Protein AF-A0A2V7D8N9-F1 (afdb_monomer)

Nearest PDB structures (foldseek):
  6en0-assembly1_B  TM=2.384E-01  e=9.352E+00  Enterococcus faecalis

Foldseek 3Di:
DVCVVVVVHDPDDPDDDDLVVLAVCQQVVNADFDVVVCVVPVVVDDPVQQLSQWYAHNVVRDIGGRDHDDDDDDDDDDDDQVLCVVLVHHPVPQDPADVSNLVSLVSSQVSVVVVVNPPDHSDDADCDPDDDRNVNVVVVVCVSVPVPVVDDSVD

Radius of gyration: 21.5 Å; Cα contacts (8 Å, |Δi|>4): 127; chains: 1; bounding box: 48×41×53 Å

Structure (mmCIF, N/CA/C/O backbone):
data_AF-A0A2V7D8N9-F1
#
_entry.id   AF-A0A2V7D8N9-F1
#
loop_
_atom_site.group_PDB
_atom_site.id
_atom_site.type_symbol
_atom_site.label_atom_id
_atom_site.label_alt_id
_atom_site.label_comp_id
_atom_site.label_asym_id
_atom_site.label_entity_id
_atom_site.label_seq_id
_atom_site.pdbx_PDB_ins_code
_atom_site.Cartn_x
_atom_site.Cartn_y
_atom_site.Cartn_z
_atom_site.occupancy
_atom_site.B_iso_or_equiv
_atom_site.auth_seq_id
_atom_site.auth_comp_id
_atom_site.auth_asym_id
_atom_site.auth_atom_id
_atom_site.pdbx_PDB_model_num
ATOM 1 N N . MET A 1 1 ? 6.244 -19.197 -12.715 1.00 57.81 1 MET A N 1
ATOM 2 C CA . MET A 1 1 ? 7.324 -20.197 -12.855 1.00 57.81 1 MET A CA 1
ATOM 3 C C . MET A 1 1 ? 6.980 -21.322 -13.828 1.00 57.81 1 MET A C 1
ATOM 5 O O . MET A 1 1 ? 7.759 -21.511 -14.745 1.00 57.81 1 MET A O 1
ATOM 9 N N . ALA A 1 2 ? 5.828 -22.002 -13.728 1.00 73.75 2 ALA A N 1
ATOM 10 C CA . ALA A 1 2 ? 5.482 -23.106 -14.644 1.00 73.75 2 ALA A CA 1
ATOM 11 C C . ALA A 1 2 ? 5.500 -22.736 -16.148 1.00 73.75 2 ALA A C 1
ATOM 13 O O . ALA A 1 2 ? 5.996 -23.509 -16.962 1.00 73.75 2 ALA A O 1
ATOM 14 N N . ALA A 1 3 ? 5.032 -21.537 -16.515 1.00 77.50 3 ALA A N 1
ATOM 15 C CA . ALA A 1 3 ? 5.076 -21.035 -17.895 1.00 77.50 3 ALA A CA 1
ATOM 16 C C . ALA A 1 3 ? 6.516 -20.898 -18.436 1.00 77.50 3 ALA A C 1
ATOM 18 O O . ALA A 1 3 ? 6.818 -21.371 -19.525 1.00 77.50 3 ALA A O 1
ATOM 19 N N . LEU A 1 4 ? 7.432 -20.335 -17.636 1.00 77.81 4 LEU A N 1
ATOM 20 C CA . LEU A 1 4 ? 8.846 -20.196 -18.012 1.00 77.81 4 LEU A CA 1
ATOM 21 C C . LEU A 1 4 ? 9.534 -21.557 -18.156 1.00 77.81 4 LEU A C 1
ATOM 23 O O . LEU A 1 4 ? 10.291 -21.764 -19.096 1.00 77.81 4 LEU A O 1
ATOM 27 N N . THR A 1 5 ? 9.258 -22.493 -17.247 1.00 81.31 5 THR A N 1
ATOM 28 C CA . THR A 1 5 ? 9.857 -23.835 -17.283 1.00 81.31 5 THR A CA 1
ATOM 29 C C . THR A 1 5 ? 9.327 -24.686 -18.440 1.00 81.31 5 THR A C 1
ATOM 31 O O . THR A 1 5 ? 10.070 -25.488 -18.990 1.00 81.31 5 THR A O 1
ATOM 34 N N . SER A 1 6 ? 8.057 -24.518 -18.817 1.00 84.31 6 SER A N 1
ATOM 35 C CA . SER A 1 6 ? 7.431 -25.267 -19.920 1.00 84.31 6 SER A CA 1
ATOM 36 C C . SER A 1 6 ? 7.679 -24.664 -21.305 1.00 84.31 6 SER A C 1
ATOM 38 O O . SER A 1 6 ? 7.344 -25.297 -22.302 1.00 84.31 6 SER A O 1
ATOM 40 N N . GLY A 1 7 ? 8.234 -23.450 -21.386 1.00 82.56 7 GLY A N 1
ATOM 41 C CA . GLY A 1 7 ? 8.412 -22.721 -22.645 1.00 82.56 7 GLY A CA 1
ATOM 42 C C . GLY A 1 7 ? 7.117 -22.140 -23.226 1.00 82.56 7 GLY A C 1
ATOM 43 O O . GLY A 1 7 ? 7.166 -21.458 -24.244 1.00 82.56 7 GLY A O 1
ATOM 44 N N . VAL A 1 8 ? 5.969 -22.356 -22.575 1.00 86.81 8 VAL A N 1
ATOM 45 C CA . VAL A 1 8 ? 4.680 -21.764 -22.955 1.00 86.81 8 VAL A CA 1
ATOM 46 C C . VAL A 1 8 ? 4.506 -20.468 -22.167 1.00 86.81 8 VAL A C 1
ATOM 48 O O . VAL A 1 8 ? 3.833 -20.421 -21.135 1.00 86.81 8 VAL A O 1
ATOM 51 N N . VAL A 1 9 ? 5.203 -19.425 -22.616 1.00 83.88 9 VAL A N 1
ATOM 52 C CA . VAL A 1 9 ? 5.263 -18.121 -21.944 1.00 83.88 9 VAL A CA 1
ATOM 53 C C . VAL A 1 9 ? 4.241 -17.170 -22.577 1.00 83.88 9 VAL A C 1
ATOM 55 O O . VAL A 1 9 ? 4.190 -17.093 -23.802 1.00 83.88 9 VAL A O 1
ATOM 58 N N . PRO A 1 10 ? 3.414 -16.461 -21.787 1.00 86.06 10 PRO A N 1
ATOM 59 C CA . PRO A 1 10 ? 2.502 -15.453 -22.326 1.00 86.06 10 PRO A CA 1
ATOM 60 C C . PRO A 1 10 ? 3.257 -14.204 -22.804 1.00 86.06 10 PRO A C 1
ATOM 62 O O . PRO A 1 10 ? 4.280 -13.846 -22.222 1.00 86.06 10 PRO A O 1
ATOM 65 N N . ASP A 1 11 ? 2.699 -13.496 -23.790 1.00 88.38 11 ASP A N 1
ATOM 66 C CA . ASP A 1 11 ? 3.261 -12.228 -24.286 1.00 88.38 11 ASP A CA 1
ATOM 67 C C . ASP A 1 11 ? 3.184 -11.102 -23.241 1.00 88.38 11 ASP A C 1
ATOM 69 O O . ASP A 1 11 ? 4.076 -10.264 -23.133 1.00 88.38 11 ASP A O 1
ATOM 73 N N . LEU A 1 12 ? 2.107 -11.085 -22.448 1.00 86.69 12 LEU A N 1
ATOM 74 C CA . LEU A 1 12 ? 1.854 -10.104 -21.394 1.00 86.69 12 LEU A CA 1
ATOM 75 C C . LEU A 1 12 ? 1.384 -10.803 -20.123 1.00 86.69 12 LEU A C 1
ATOM 77 O O . LEU A 1 12 ? 0.544 -11.704 -20.158 1.00 86.69 12 LEU A O 1
ATOM 81 N N . ILE A 1 13 ? 1.877 -10.330 -18.981 1.00 83.81 13 ILE A N 1
ATOM 82 C CA . ILE A 1 13 ? 1.428 -10.785 -17.666 1.00 83.81 13 ILE A CA 1
ATOM 83 C C . ILE A 1 13 ? 0.733 -9.620 -16.964 1.00 83.81 13 ILE A C 1
ATOM 85 O O . ILE A 1 13 ? 1.369 -8.698 -16.461 1.00 83.81 13 ILE A O 1
ATOM 89 N N . GLY A 1 14 ? -0.599 -9.671 -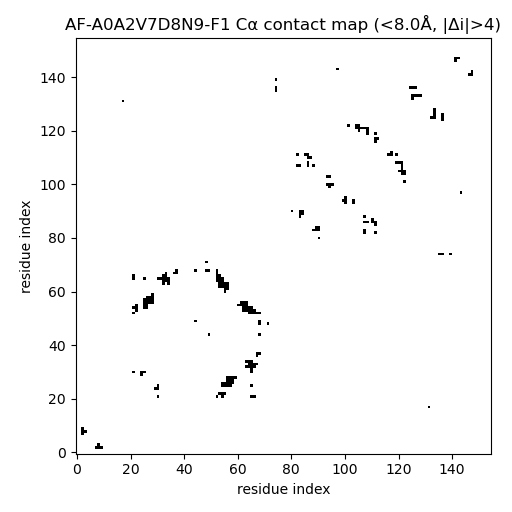16.941 1.00 73.62 14 GLY A N 1
ATOM 90 C CA . GLY A 1 14 ? -1.436 -8.754 -16.174 1.00 73.62 14 GLY A CA 1
ATOM 91 C C . GLY A 1 14 ? -1.778 -9.320 -14.795 1.00 73.62 14 GLY A C 1
ATOM 92 O O . GLY A 1 14 ? -1.951 -10.524 -14.628 1.00 73.62 14 GLY A O 1
ATOM 93 N N . PHE A 1 15 ? -1.944 -8.436 -13.810 1.00 64.69 15 PHE A N 1
ATOM 94 C CA . PHE A 1 15 ? -2.579 -8.719 -12.512 1.00 64.69 15 PHE A CA 1
ATOM 95 C C . PHE A 1 15 ? -1.884 -9.704 -11.555 1.00 64.69 15 PHE A C 1
ATOM 97 O O . PHE A 1 15 ? -2.402 -9.909 -10.454 1.00 64.69 15 PHE A O 1
ATOM 104 N N . SER A 1 16 ? -0.726 -10.276 -11.886 1.00 57.09 16 SER A N 1
ATOM 105 C CA . SER A 1 16 ? -0.046 -11.194 -10.969 1.00 57.09 16 SER A CA 1
ATOM 106 C C . SER A 1 16 ? 0.764 -10.434 -9.917 1.00 57.09 16 SER A C 1
ATOM 108 O O . SER A 1 16 ? 1.854 -9.938 -10.193 1.00 57.09 16 SER A O 1
ATOM 110 N N . ASN A 1 17 ? 0.234 -10.387 -8.695 1.00 60.16 17 ASN A N 1
ATOM 111 C CA . ASN A 1 17 ? 1.061 -10.209 -7.507 1.00 60.16 17 ASN A CA 1
ATOM 112 C C . ASN A 1 17 ? 2.083 -11.363 -7.404 1.00 60.16 17 ASN A C 1
ATOM 114 O O . ASN A 1 17 ? 1.762 -12.485 -7.815 1.00 60.16 17 ASN A O 1
ATOM 118 N N . PRO A 1 18 ? 3.248 -11.141 -6.774 1.00 65.12 18 PRO A N 1
ATOM 119 C CA . PRO A 1 18 ? 3.651 -9.898 -6.103 1.00 65.12 18 PRO A CA 1
ATOM 120 C C . PRO A 1 18 ? 4.621 -9.038 -6.963 1.00 65.12 18 PRO A C 1
ATOM 122 O O . PRO A 1 18 ? 5.171 -9.527 -7.953 1.00 65.12 18 PRO A O 1
ATOM 125 N N . ASN A 1 19 ? 4.799 -7.748 -6.630 1.00 71.06 19 ASN A N 1
ATOM 126 C CA . ASN A 1 19 ? 5.669 -6.779 -7.346 1.00 71.06 19 ASN A CA 1
ATOM 127 C C . ASN A 1 19 ? 7.101 -7.305 -7.575 1.00 71.06 19 ASN A C 1
ATOM 129 O O . ASN A 1 19 ? 7.798 -6.934 -8.516 1.00 71.06 19 ASN A O 1
ATOM 133 N N . GLU A 1 20 ? 7.523 -8.212 -6.710 1.00 80.56 20 GLU A N 1
ATOM 134 C CA . GLU A 1 20 ? 8.787 -8.916 -6.680 1.00 80.56 20 GLU A CA 1
ATOM 135 C C . GLU A 1 20 ? 9.017 -9.716 -7.962 1.00 80.56 20 GLU A C 1
ATOM 137 O O . GLU A 1 20 ? 10.162 -9.871 -8.367 1.00 80.56 20 GLU A O 1
ATOM 142 N N . ILE A 1 21 ? 7.964 -10.173 -8.655 1.00 86.50 21 ILE A N 1
ATOM 143 C CA . ILE A 1 21 ? 8.109 -10.871 -9.941 1.00 86.50 21 ILE A CA 1
ATOM 144 C C . ILE A 1 21 ? 8.768 -9.949 -10.974 1.00 86.50 21 ILE A C 1
ATOM 146 O O . ILE A 1 21 ? 9.659 -10.394 -11.701 1.00 86.50 21 ILE A O 1
ATOM 150 N N . LEU A 1 22 ? 8.383 -8.665 -11.012 1.00 89.44 22 LEU A N 1
ATOM 151 C CA . LEU A 1 22 ? 9.012 -7.690 -11.902 1.00 89.44 22 LEU A CA 1
ATOM 152 C C . LEU A 1 22 ? 10.511 -7.598 -11.596 1.00 89.44 22 LEU A C 1
ATOM 154 O O . LEU A 1 22 ? 11.328 -7.754 -12.500 1.00 89.44 22 LEU A O 1
ATOM 158 N N . GLN A 1 23 ? 10.869 -7.451 -10.318 1.00 90.06 23 GLN A N 1
ATOM 159 C CA . GLN A 1 23 ? 12.261 -7.319 -9.877 1.00 90.06 23 GLN A CA 1
ATOM 160 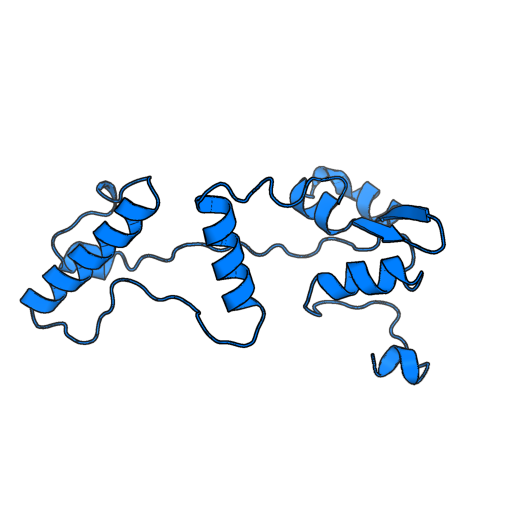C C . GLN A 1 23 ? 13.090 -8.590 -10.140 1.00 90.06 23 GLN A C 1
ATOM 162 O O . GLN A 1 23 ? 14.183 -8.510 -10.694 1.00 90.06 23 GLN A O 1
ATOM 167 N N . ILE A 1 24 ? 12.567 -9.773 -9.800 1.00 91.19 24 ILE A N 1
ATOM 168 C CA . ILE A 1 24 ? 13.265 -11.065 -9.932 1.00 91.19 24 ILE A CA 1
ATOM 169 C C . ILE A 1 24 ? 13.543 -11.392 -11.399 1.00 91.19 24 ILE A C 1
ATOM 171 O O . ILE A 1 24 ? 14.650 -11.797 -11.752 1.00 91.19 24 ILE A O 1
ATOM 175 N N . TYR A 1 25 ? 12.550 -11.233 -12.270 1.00 91.56 25 TYR A N 1
ATOM 176 C CA . TYR A 1 25 ? 12.714 -11.566 -13.683 1.00 91.56 25 TYR A CA 1
ATOM 177 C C . TYR A 1 25 ? 13.458 -10.472 -14.457 1.00 91.56 25 TYR A C 1
ATOM 179 O O . TYR A 1 25 ? 14.173 -10.804 -15.398 1.00 91.56 25 TYR A O 1
ATOM 187 N N . ALA A 1 26 ? 13.420 -9.208 -14.018 1.00 93.31 26 ALA A N 1
ATOM 188 C CA . ALA A 1 26 ? 14.313 -8.174 -14.548 1.00 93.31 26 ALA A CA 1
ATOM 189 C C . ALA A 1 26 ? 15.769 -8.470 -14.185 1.00 93.31 26 ALA A C 1
ATOM 191 O O . ALA A 1 26 ? 16.647 -8.402 -15.042 1.00 93.31 26 ALA A O 1
ATOM 192 N N . TRP A 1 27 ? 16.025 -8.867 -12.933 1.00 94.69 27 TRP A N 1
ATOM 193 C CA . TRP A 1 27 ? 17.354 -9.276 -12.482 1.00 94.69 27 TRP A CA 1
ATOM 194 C C . TRP A 1 27 ? 17.934 -10.389 -13.364 1.00 94.69 27 TRP A C 1
ATOM 196 O O . TRP A 1 27 ? 19.128 -10.377 -13.659 1.00 94.69 27 TRP A O 1
ATOM 206 N N . GLN A 1 28 ? 17.083 -11.319 -13.803 1.00 95.00 28 GLN A N 1
ATOM 207 C CA . GLN A 1 28 ? 17.420 -12.472 -14.643 1.00 95.00 28 GLN A CA 1
ATOM 208 C C . GLN A 1 28 ? 17.365 -12.208 -16.159 1.00 95.00 28 GLN A C 1
ATOM 210 O O . GLN A 1 28 ? 17.490 -13.168 -16.919 1.00 95.00 28 GLN A O 1
ATOM 215 N N . ASP A 1 29 ? 17.157 -10.963 -16.600 1.00 95.06 29 ASP A N 1
ATOM 216 C CA . ASP A 1 29 ? 17.037 -10.597 -18.022 1.00 95.06 29 ASP A CA 1
ATOM 217 C C . ASP A 1 29 ? 15.917 -11.361 -18.757 1.00 95.06 29 ASP A C 1
ATOM 219 O O . ASP A 1 29 ? 16.085 -11.905 -19.846 1.00 95.06 29 ASP A O 1
ATOM 223 N N . ARG A 1 30 ? 14.755 -11.478 -18.103 1.00 92.62 30 ARG A N 1
ATOM 224 C CA . ARG A 1 30 ? 13.569 -12.186 -18.623 1.00 92.62 30 ARG A CA 1
ATOM 225 C C . ARG A 1 30 ? 12.431 -11.259 -19.037 1.00 92.62 30 ARG A C 1
ATOM 227 O O . ARG A 1 30 ? 11.399 -11.751 -19.484 1.00 92.62 30 ARG A O 1
ATOM 234 N N . TRP A 1 31 ? 12.609 -9.950 -18.891 1.00 92.19 31 TRP A N 1
ATOM 235 C CA . TRP A 1 31 ? 11.647 -8.950 -19.339 1.00 92.19 31 TRP A CA 1
ATOM 236 C C . TRP A 1 31 ? 12.185 -8.161 -20.517 1.00 92.19 31 TRP A C 1
ATOM 238 O O . TRP A 1 31 ? 13.370 -7.841 -20.575 1.00 92.19 31 TRP A O 1
ATOM 248 N N . VAL A 1 32 ? 11.274 -7.791 -21.409 1.00 93.94 32 VAL A N 1
ATOM 249 C CA . VAL A 1 32 ? 11.531 -6.777 -22.427 1.00 93.94 32 VAL A CA 1
ATOM 250 C C . VAL A 1 32 ? 11.423 -5.404 -21.763 1.00 93.94 32 VAL A C 1
ATOM 252 O O . VAL A 1 32 ? 10.538 -5.176 -20.937 1.00 93.94 32 VAL A O 1
ATOM 255 N N . GLU A 1 33 ? 12.344 -4.502 -22.089 1.00 95.88 33 GLU A N 1
ATOM 256 C CA . GLU A 1 33 ? 12.256 -3.102 -21.672 1.00 95.88 33 GLU A CA 1
ATOM 257 C C . GLU A 1 33 ? 11.086 -2.413 -22.394 1.00 95.88 33 GLU A C 1
ATOM 259 O O . GLU A 1 33 ? 10.917 -2.581 -23.597 1.00 95.88 33 GLU A O 1
ATOM 264 N N . VAL A 1 34 ? 10.282 -1.641 -21.658 1.00 95.75 34 VAL A N 1
ATOM 265 C CA . VAL A 1 34 ? 9.031 -1.016 -22.144 1.00 95.75 34 VAL A CA 1
ATOM 266 C C . VAL A 1 34 ? 8.985 0.493 -21.885 1.00 95.75 34 VAL A C 1
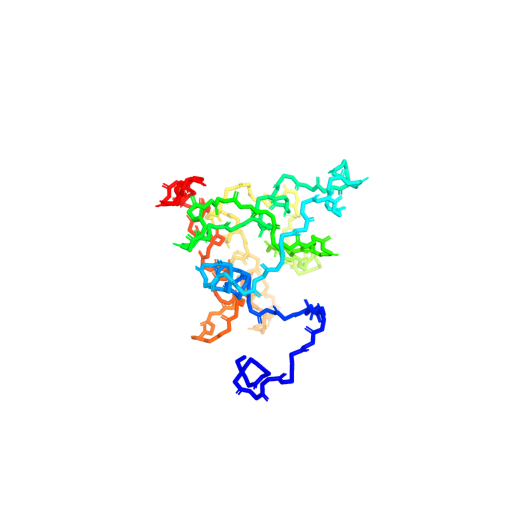ATOM 268 O O . VAL A 1 34 ? 7.916 1.085 -21.714 1.00 95.75 34 VAL A O 1
ATOM 271 N N . ALA A 1 35 ? 10.154 1.132 -21.794 1.00 96.69 35 ALA A N 1
ATOM 272 C CA . ALA A 1 35 ? 10.248 2.571 -21.561 1.00 96.69 35 ALA A CA 1
ATOM 273 C C . ALA A 1 35 ? 9.544 3.372 -22.667 1.00 96.69 35 ALA A C 1
ATOM 275 O O . ALA A 1 35 ? 8.816 4.312 -22.371 1.00 96.69 35 ALA A O 1
ATOM 276 N N . ASP A 1 36 ? 9.689 2.960 -23.925 1.00 97.44 36 ASP A N 1
ATOM 277 C CA . ASP A 1 36 ? 9.027 3.566 -25.082 1.00 97.44 36 ASP A CA 1
ATOM 278 C C . ASP A 1 36 ? 7.500 3.644 -24.920 1.00 97.44 36 ASP A C 1
ATOM 280 O O . ASP A 1 36 ? 6.903 4.677 -25.219 1.00 97.44 36 ASP A O 1
ATOM 284 N N . VAL A 1 37 ? 6.876 2.600 -24.369 1.00 95.31 37 VAL A N 1
ATOM 285 C CA . VAL A 1 37 ? 5.438 2.567 -24.071 1.00 95.31 37 VAL A CA 1
ATOM 286 C C . VAL A 1 37 ? 5.089 3.522 -22.931 1.00 95.31 37 VAL A C 1
ATOM 288 O O . VAL A 1 37 ? 4.161 4.324 -23.060 1.00 95.31 37 VAL A O 1
ATOM 291 N N . VAL A 1 38 ? 5.821 3.457 -21.814 1.00 95.50 38 VAL A N 1
ATOM 292 C CA . VAL A 1 38 ? 5.542 4.265 -20.613 1.00 95.50 38 VAL A CA 1
ATOM 293 C C . VAL A 1 38 ? 5.718 5.760 -20.889 1.00 95.50 38 VAL A C 1
ATOM 295 O O . VAL A 1 38 ? 4.892 6.569 -20.462 1.00 95.50 38 VAL A O 1
ATOM 298 N N . GLU A 1 39 ? 6.742 6.137 -21.652 1.00 96.56 39 GLU A N 1
ATOM 299 C CA . GLU A 1 39 ? 7.057 7.538 -21.936 1.00 96.56 39 GLU A CA 1
ATOM 300 C C . GLU A 1 39 ? 5.964 8.240 -22.758 1.00 96.56 39 GLU A C 1
ATOM 302 O O . GLU A 1 39 ? 5.716 9.429 -22.550 1.00 96.56 39 GLU A O 1
ATOM 307 N N . THR A 1 40 ? 5.213 7.516 -23.601 1.00 97.62 40 THR A N 1
ATOM 308 C CA . THR A 1 40 ? 4.081 8.100 -24.355 1.00 97.62 40 THR A CA 1
ATOM 309 C C . THR A 1 40 ? 2.987 8.696 -23.464 1.00 97.62 40 THR A C 1
ATOM 311 O O . THR A 1 40 ? 2.260 9.595 -23.886 1.00 97.62 40 THR A O 1
ATOM 314 N N . GLN A 1 41 ? 2.863 8.205 -22.228 1.00 96.06 41 GLN A N 1
ATOM 315 C CA . GLN A 1 41 ? 1.810 8.569 -21.279 1.00 96.06 41 GLN A CA 1
ATOM 316 C C . GLN A 1 41 ? 2.382 9.012 -19.929 1.00 96.06 41 GLN A C 1
ATOM 318 O O . GLN A 1 41 ? 1.658 9.062 -18.938 1.00 96.06 41 GLN A O 1
ATOM 323 N N . ARG A 1 42 ? 3.667 9.390 -19.881 1.00 94.56 42 ARG A N 1
ATOM 324 C CA . ARG A 1 42 ? 4.398 9.701 -18.642 1.00 94.56 42 ARG A CA 1
ATOM 325 C C . ARG A 1 42 ? 3.649 10.651 -17.706 1.00 94.56 42 ARG A C 1
ATOM 327 O O . ARG A 1 42 ? 3.639 10.446 -16.498 1.00 94.56 42 ARG A O 1
ATOM 334 N N . ALA A 1 43 ? 3.006 11.676 -18.270 1.00 96.75 43 ALA A N 1
ATOM 335 C CA . ALA A 1 43 ? 2.262 12.692 -17.522 1.00 96.75 43 ALA A CA 1
ATOM 336 C C . ALA A 1 43 ? 1.026 12.151 -16.774 1.00 96.75 43 ALA A C 1
ATOM 338 O O . ALA A 1 43 ? 0.485 12.845 -15.920 1.00 96.75 43 ALA A O 1
ATOM 339 N N . GLN A 1 44 ? 0.569 10.937 -17.090 1.00 94.94 44 GLN A N 1
ATOM 340 C CA . GLN A 1 44 ? -0.562 10.282 -16.428 1.00 94.94 44 GLN A CA 1
ATOM 341 C C . GLN A 1 44 ? -0.136 9.429 -15.226 1.00 94.94 44 GLN A C 1
ATOM 343 O O . GLN A 1 44 ? -0.989 8.986 -14.456 1.00 94.94 44 GLN A O 1
ATOM 348 N N . PHE A 1 45 ? 1.165 9.183 -15.052 1.00 94.44 45 PHE A N 1
ATOM 349 C CA . PHE A 1 45 ? 1.679 8.329 -13.989 1.00 94.44 45 PHE A CA 1
ATOM 350 C C . PHE A 1 45 ? 2.164 9.146 -12.794 1.00 94.44 45 PHE A C 1
ATOM 352 O O . PHE A 1 45 ? 2.754 10.215 -12.937 1.00 94.44 45 PHE A O 1
ATOM 359 N N . SER A 1 46 ? 1.946 8.611 -11.591 1.00 93.75 46 SER A N 1
ATOM 360 C CA . SER A 1 46 ? 2.589 9.137 -10.389 1.00 93.75 46 SER A CA 1
ATOM 361 C C . SER A 1 46 ? 4.070 8.759 -10.361 1.00 93.75 46 SER A C 1
ATOM 363 O O . SER A 1 46 ? 4.465 7.720 -10.895 1.00 93.75 46 SER A O 1
ATOM 365 N N . ASP A 1 47 ? 4.888 9.545 -9.658 1.00 92.19 47 ASP A N 1
ATOM 366 C CA . ASP A 1 47 ? 6.312 9.233 -9.480 1.00 92.19 47 ASP A CA 1
ATOM 367 C C . ASP A 1 47 ? 6.522 7.842 -8.867 1.00 92.19 47 ASP A C 1
ATOM 369 O O . ASP A 1 47 ? 7.375 7.081 -9.315 1.00 92.19 47 ASP A O 1
ATOM 373 N N . THR A 1 48 ? 5.701 7.464 -7.882 1.00 89.31 48 THR A N 1
ATOM 374 C CA . THR A 1 48 ? 5.745 6.126 -7.276 1.00 89.31 48 THR A CA 1
ATOM 375 C C . THR A 1 48 ? 5.475 5.026 -8.299 1.00 89.31 48 THR A C 1
ATOM 377 O O . THR A 1 48 ? 6.150 4.000 -8.269 1.00 89.31 48 THR A O 1
ATOM 380 N N . ALA A 1 49 ? 4.522 5.227 -9.213 1.00 91.12 49 ALA A N 1
ATOM 381 C CA . ALA A 1 49 ? 4.220 4.255 -10.259 1.00 91.12 49 ALA A CA 1
ATOM 382 C C 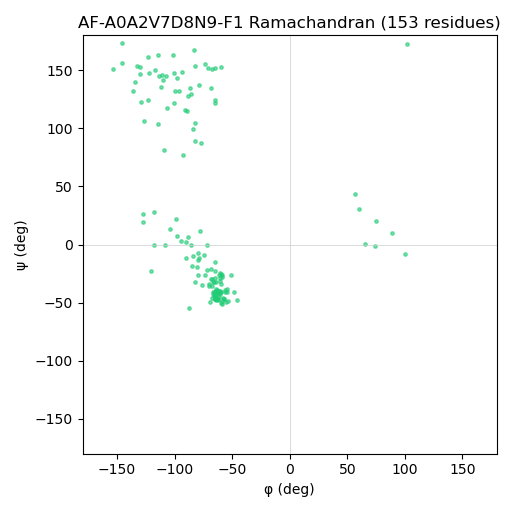. ALA A 1 49 ? 5.385 4.112 -11.250 1.00 91.12 49 ALA A C 1
ATOM 384 O O . ALA A 1 49 ? 5.743 2.992 -11.615 1.00 91.12 49 ALA A O 1
ATOM 385 N N . LEU A 1 50 ? 6.014 5.230 -11.627 1.00 92.44 50 LEU A N 1
ATOM 386 C CA . LEU A 1 50 ? 7.198 5.231 -12.485 1.00 92.44 50 LEU A CA 1
ATOM 387 C C . LEU A 1 50 ? 8.364 4.492 -11.817 1.00 92.44 50 LEU A C 1
ATOM 389 O O . LEU A 1 50 ? 8.941 3.597 -12.427 1.00 92.44 50 LEU A O 1
ATOM 393 N N . VAL A 1 51 ? 8.665 4.776 -10.547 1.00 90.06 51 VAL A N 1
ATOM 394 C CA . VAL A 1 51 ? 9.739 4.077 -9.818 1.00 90.06 51 VAL A CA 1
ATOM 395 C C . VAL A 1 51 ? 9.433 2.585 -9.655 1.00 90.06 51 VAL A C 1
ATOM 397 O O . VAL A 1 51 ? 10.305 1.754 -9.894 1.00 90.06 51 VAL A O 1
ATOM 400 N N . ALA A 1 52 ? 8.197 2.220 -9.304 1.00 88.94 52 ALA A N 1
ATOM 401 C CA . ALA A 1 52 ? 7.803 0.821 -9.113 1.00 88.94 52 ALA A CA 1
ATOM 402 C C . ALA A 1 52 ? 7.875 -0.016 -10.404 1.00 88.94 52 ALA A C 1
ATOM 404 O O . ALA A 1 52 ? 7.998 -1.239 -10.339 1.00 88.94 52 ALA A O 1
ATOM 405 N N . SER A 1 53 ? 7.817 0.632 -11.571 1.00 91.69 53 SER A N 1
ATOM 406 C CA . SER A 1 53 ? 7.949 -0.019 -12.879 1.00 91.69 53 SER A CA 1
ATOM 407 C C . SER A 1 53 ? 9.395 -0.321 -13.295 1.00 91.69 53 SER A C 1
ATOM 409 O O . SER A 1 53 ? 9.627 -0.990 -14.307 1.00 91.69 53 SER A O 1
ATOM 411 N N . GLN A 1 54 ? 10.371 0.157 -12.520 1.00 93.00 54 GLN A N 1
ATOM 412 C CA . GLN A 1 54 ? 11.791 0.011 -12.807 1.00 93.00 54 GLN A CA 1
ATOM 413 C C . GLN A 1 54 ? 12.427 -1.109 -11.991 1.00 93.00 54 GLN A C 1
ATOM 415 O O . GLN A 1 54 ? 12.098 -1.327 -10.826 1.00 93.00 54 GLN A O 1
ATOM 420 N N . ALA A 1 55 ? 13.418 -1.772 -12.577 1.00 92.88 55 ALA A N 1
ATOM 421 C CA . ALA A 1 55 ? 14.223 -2.775 -11.890 1.00 92.88 55 ALA A CA 1
ATOM 422 C C . ALA A 1 55 ? 15.665 -2.768 -12.385 1.00 92.88 55 ALA A C 1
ATOM 424 O O . ALA A 1 55 ? 15.952 -2.328 -13.499 1.00 92.88 55 ALA A O 1
ATOM 425 N N . TYR A 1 56 ? 16.579 -3.250 -11.544 1.00 93.94 56 TYR A N 1
ATOM 426 C CA . TYR A 1 56 ? 17.967 -3.466 -11.931 1.00 93.94 56 TYR A CA 1
ATOM 427 C C . TYR A 1 56 ? 18.128 -4.840 -12.583 1.00 93.94 56 TYR A C 1
ATOM 429 O O . TYR A 1 56 ? 17.717 -5.856 -12.024 1.00 93.94 56 TYR A O 1
ATOM 437 N N . ASN A 1 57 ? 18.761 -4.871 -13.750 1.00 96.00 57 ASN A N 1
ATOM 438 C CA . ASN A 1 57 ? 19.057 -6.088 -14.489 1.00 96.00 57 ASN A CA 1
ATOM 439 C C . ASN A 1 57 ? 20.518 -6.492 -14.276 1.00 96.00 57 ASN A C 1
ATOM 441 O O . ASN A 1 57 ? 21.444 -5.732 -14.572 1.00 96.00 57 ASN A O 1
ATOM 445 N N . SER A 1 58 ? 20.733 -7.701 -13.752 1.00 96.38 58 SER A N 1
ATOM 446 C CA . SER A 1 58 ? 22.069 -8.167 -13.373 1.00 96.38 58 SER A CA 1
ATOM 447 C C . SER A 1 58 ? 22.912 -8.666 -14.542 1.00 96.38 58 SER A C 1
ATOM 449 O O . SER A 1 58 ? 24.124 -8.808 -14.378 1.00 96.38 58 SER A O 1
ATOM 451 N N . VAL A 1 59 ? 22.305 -8.899 -15.706 1.00 96.69 59 VAL A N 1
ATOM 452 C CA . VAL A 1 59 ? 22.991 -9.315 -16.932 1.00 96.69 59 VAL A CA 1
ATOM 453 C C . VAL A 1 59 ? 23.458 -8.081 -17.696 1.00 96.69 59 VAL A C 1
ATOM 455 O O . VAL A 1 59 ? 24.653 -7.924 -17.937 1.00 96.69 59 VAL A O 1
ATOM 458 N N . THR A 1 60 ? 22.542 -7.156 -17.993 1.00 95.75 60 THR A N 1
ATOM 459 C CA . THR A 1 60 ? 22.855 -5.914 -18.725 1.00 95.75 60 THR A CA 1
ATOM 460 C C . THR A 1 60 ? 23.507 -4.842 -17.849 1.00 95.75 60 THR A C 1
ATOM 462 O O . THR A 1 60 ? 24.034 -3.859 -18.372 1.00 95.75 60 THR A O 1
ATOM 465 N N . LYS A 1 61 ? 23.496 -5.037 -16.521 1.00 95.50 61 LYS A N 1
ATOM 466 C CA . LYS A 1 61 ? 24.039 -4.135 -15.489 1.00 95.50 61 LYS A CA 1
ATOM 467 C C . LYS A 1 61 ? 23.394 -2.748 -15.475 1.00 95.50 61 LYS A C 1
ATOM 469 O O . LYS A 1 61 ? 24.040 -1.768 -15.105 1.00 95.50 61 LYS A O 1
ATOM 474 N N . LYS A 1 62 ? 22.122 -2.655 -15.863 1.00 94.56 62 LYS A N 1
ATOM 475 C CA . LYS A 1 62 ? 21.388 -1.389 -15.983 1.00 94.56 62 LYS A CA 1
ATOM 476 C C . LYS A 1 62 ? 20.051 -1.448 -15.260 1.00 94.56 62 LYS A C 1
ATOM 478 O O . LYS A 1 62 ? 19.398 -2.490 -15.218 1.00 94.56 62 LYS A O 1
ATOM 483 N N . ARG A 1 63 ? 19.634 -0.303 -14.718 1.00 94.56 63 ARG A N 1
ATOM 484 C CA . ARG A 1 63 ? 18.260 -0.085 -14.260 1.00 94.56 63 ARG A CA 1
ATOM 485 C C . ARG A 1 63 ? 17.438 0.443 -15.434 1.00 94.56 63 ARG A C 1
ATOM 487 O O . ARG A 1 63 ? 17.861 1.404 -16.067 1.00 94.56 63 ARG A O 1
ATOM 494 N N . ALA A 1 64 ? 16.308 -0.194 -15.718 1.00 95.56 64 ALA A N 1
ATOM 495 C CA . ALA A 1 64 ? 15.425 0.156 -16.831 1.00 95.56 64 ALA A CA 1
ATOM 496 C C . ALA A 1 64 ? 13.954 -0.090 -16.463 1.00 95.56 64 ALA A C 1
ATOM 498 O O . ALA A 1 64 ? 13.660 -0.617 -15.385 1.00 95.56 64 ALA A O 1
ATOM 499 N N . THR A 1 65 ? 13.042 0.318 -17.345 1.00 95.38 65 THR A N 1
ATOM 500 C CA . THR A 1 65 ? 11.590 0.193 -17.159 1.00 95.38 65 THR A CA 1
ATOM 501 C C . THR A 1 65 ? 11.101 -1.129 -17.741 1.00 95.38 65 THR A C 1
ATOM 503 O O . THR A 1 65 ? 11.165 -1.334 -18.949 1.00 95.38 65 THR A O 1
ATOM 506 N N . TYR A 1 66 ? 10.592 -2.019 -16.889 1.00 94.12 66 TYR A N 1
ATOM 507 C CA . TYR A 1 66 ? 10.164 -3.375 -17.273 1.00 94.12 66 TYR A CA 1
ATOM 508 C C . TYR A 1 66 ? 8.667 -3.629 -17.051 1.00 94.12 66 TYR A C 1
ATOM 510 O O . TYR A 1 66 ? 8.175 -4.720 -17.325 1.00 94.12 66 TYR A O 1
ATOM 518 N N . GLY A 1 67 ? 7.930 -2.640 -16.540 1.00 92.25 67 GLY A N 1
ATOM 519 C CA . GLY A 1 67 ? 6.488 -2.732 -16.326 1.00 92.25 67 GLY A CA 1
ATOM 520 C C . GLY A 1 67 ? 5.752 -1.506 -16.846 1.00 92.25 67 GLY A C 1
ATOM 521 O O . GLY A 1 67 ? 6.301 -0.410 -16.889 1.00 92.25 67 GLY A O 1
ATOM 522 N N . VAL A 1 68 ? 4.480 -1.687 -17.195 1.00 92.69 68 VAL A N 1
ATOM 523 C CA . VAL A 1 68 ? 3.567 -0.585 -17.520 1.00 92.69 68 VAL A CA 1
ATOM 524 C C . VAL A 1 68 ? 2.585 -0.426 -16.356 1.00 92.69 68 VAL A C 1
ATOM 526 O O . VAL A 1 68 ? 1.849 -1.374 -16.062 1.00 92.69 68 VAL A O 1
ATOM 529 N N . PRO A 1 69 ? 2.559 0.721 -15.650 1.00 90.88 69 PRO A N 1
ATOM 530 C CA . PRO A 1 69 ? 1.628 0.917 -14.545 1.00 90.88 69 PRO A CA 1
ATOM 531 C C . PRO A 1 69 ? 0.168 0.921 -15.013 1.00 90.88 69 PRO A C 1
ATOM 533 O O . PRO A 1 69 ? -0.220 1.721 -15.857 1.00 90.88 69 PRO A O 1
ATOM 536 N N . ILE A 1 70 ? -0.656 0.049 -14.424 1.00 88.12 70 ILE A N 1
ATOM 537 C CA . ILE A 1 70 ? -2.099 -0.052 -14.732 1.00 88.12 70 ILE A CA 1
ATOM 538 C C . ILE A 1 70 ? -3.003 0.183 -13.516 1.00 88.12 70 ILE A C 1
ATOM 540 O O . ILE A 1 70 ? -4.178 0.504 -13.664 1.00 88.12 70 ILE A O 1
ATOM 544 N N . ARG A 1 71 ? -2.477 -0.014 -12.301 1.00 86.06 71 ARG A N 1
ATOM 545 C CA . ARG A 1 71 ? -3.196 0.176 -11.036 1.00 86.06 71 ARG A CA 1
ATOM 546 C C . ARG A 1 71 ? -2.218 0.503 -9.917 1.00 86.06 71 ARG A C 1
ATOM 548 O O . ARG A 1 71 ? -1.089 0.020 -9.926 1.00 86.06 71 ARG A O 1
ATOM 555 N N . ALA A 1 72 ? -2.691 1.249 -8.928 1.00 84.62 72 ALA A N 1
ATOM 556 C CA . ALA A 1 72 ? -1.995 1.468 -7.669 1.00 84.62 72 ALA A CA 1
ATOM 557 C C . ALA A 1 72 ? -2.882 1.001 -6.513 1.00 84.62 72 ALA A C 1
ATOM 559 O O . ALA A 1 72 ? -4.109 1.083 -6.587 1.00 84.62 72 ALA A O 1
ATOM 560 N N . ALA A 1 73 ? -2.251 0.511 -5.451 1.00 83.69 73 ALA A N 1
ATOM 561 C CA . ALA A 1 73 ? -2.910 0.207 -4.192 1.00 83.69 73 ALA A CA 1
ATOM 562 C C . ALA A 1 73 ? -2.379 1.154 -3.116 1.00 83.69 73 ALA A C 1
ATOM 564 O O . ALA A 1 73 ? -1.203 1.514 -3.116 1.00 83.69 73 ALA A O 1
ATOM 565 N N . ILE A 1 74 ? -3.259 1.542 -2.202 1.00 85.19 74 ILE A N 1
ATOM 566 C CA . ILE A 1 74 ? -2.922 2.302 -0.999 1.00 85.19 74 ILE A CA 1
ATOM 567 C C . ILE A 1 74 ? -3.407 1.521 0.222 1.00 85.19 74 ILE A C 1
ATOM 569 O O . ILE A 1 74 ? -4.274 0.655 0.095 1.00 85.19 74 ILE A O 1
ATOM 573 N N . VAL A 1 75 ? -2.869 1.838 1.399 1.00 87.31 75 VAL A N 1
ATOM 574 C CA . VAL A 1 75 ? -3.264 1.224 2.677 1.00 87.31 75 VAL A CA 1
ATOM 575 C C . VAL A 1 75 ? -4.034 2.259 3.512 1.00 87.31 75 VAL A C 1
ATOM 577 O O . VAL A 1 75 ? -3.437 2.938 4.347 1.00 8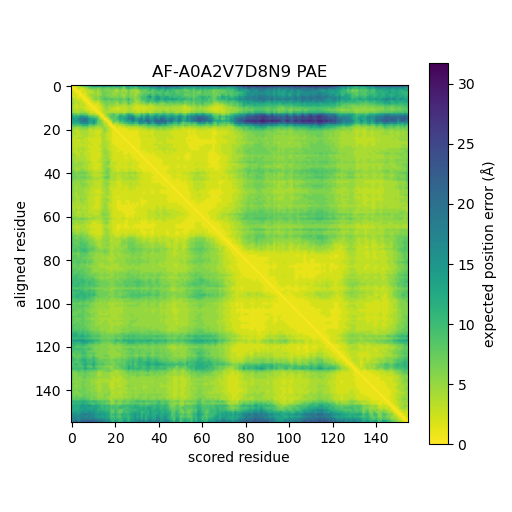7.31 75 VAL A O 1
ATOM 580 N N . PRO A 1 76 ? -5.342 2.467 3.261 1.00 88.94 76 PRO A N 1
ATOM 581 C CA . PRO A 1 76 ? -6.133 3.443 3.999 1.00 88.94 76 PRO A CA 1
ATOM 582 C C . PRO A 1 76 ? -6.632 2.872 5.333 1.00 88.94 76 PRO A C 1
ATOM 584 O O . PRO A 1 76 ? -6.886 1.673 5.468 1.00 88.94 76 PRO A O 1
ATOM 587 N N . CYS A 1 77 ? -6.878 3.758 6.297 1.00 90.56 77 CYS A N 1
ATOM 588 C 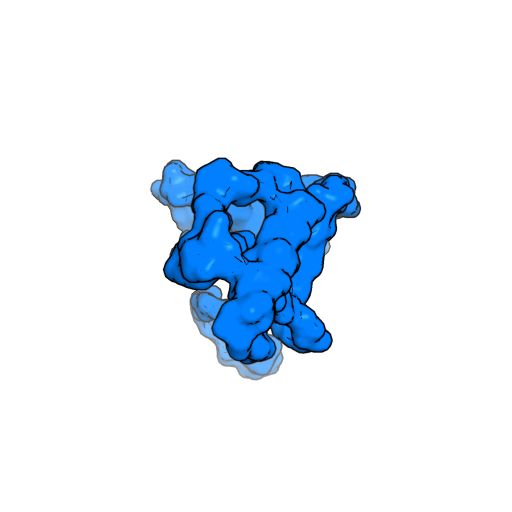CA . CYS A 1 77 ? -7.663 3.428 7.484 1.00 90.56 77 CYS A CA 1
ATOM 589 C C . CYS A 1 77 ? -9.145 3.714 7.211 1.00 90.56 77 CYS A C 1
ATOM 591 O O . CYS A 1 77 ? -9.537 4.863 7.006 1.00 90.56 77 CYS A O 1
ATOM 593 N N . HIS A 1 78 ? -9.974 2.671 7.205 1.00 93.12 78 HIS A N 1
ATOM 594 C CA . HIS A 1 78 ? -11.422 2.804 7.052 1.00 93.12 78 HIS A CA 1
ATOM 595 C C . HIS A 1 78 ? -12.081 3.041 8.413 1.00 93.12 78 HIS A C 1
ATOM 597 O O . HIS A 1 78 ? -11.776 2.349 9.383 1.00 93.12 78 HIS A O 1
ATOM 603 N N . ILE A 1 79 ? -13.000 4.007 8.482 1.00 96.12 79 ILE A N 1
ATOM 604 C CA . ILE A 1 79 ? -13.634 4.434 9.734 1.00 96.12 79 ILE A CA 1
ATOM 605 C C . ILE A 1 79 ? -15.150 4.298 9.629 1.00 96.12 79 ILE A C 1
ATOM 607 O O . ILE A 1 79 ? -15.784 4.907 8.765 1.00 96.12 79 ILE A O 1
ATOM 611 N N . TRP A 1 80 ? -15.760 3.562 10.559 1.00 96.50 80 TRP A N 1
ATOM 612 C CA . TRP A 1 80 ? -17.217 3.476 10.684 1.00 96.50 80 TRP A CA 1
ATOM 613 C C . TRP A 1 80 ? -17.757 4.667 11.469 1.00 96.50 80 TRP A C 1
ATOM 615 O O . TRP A 1 80 ? -17.908 4.608 12.689 1.00 96.50 80 TRP A O 1
ATOM 625 N N . LYS A 1 81 ? -18.072 5.749 10.747 1.00 97.38 81 LYS A N 1
ATOM 626 C CA . LYS A 1 81 ? -18.606 7.004 11.303 1.00 97.38 81 LYS A CA 1
ATOM 627 C C . LYS A 1 81 ? -19.736 6.784 12.315 1.00 97.38 81 LYS A C 1
ATOM 629 O O . LYS A 1 81 ? -19.676 7.318 13.416 1.00 97.38 81 LYS A O 1
ATOM 634 N N . SER A 1 82 ? -20.715 5.949 11.976 1.00 97.50 82 SER A N 1
ATOM 635 C CA . SER A 1 82 ? -21.872 5.676 12.838 1.00 97.50 82 SER A CA 1
ATOM 636 C C . SER A 1 82 ? -21.493 5.064 14.190 1.00 97.50 82 SER A C 1
ATOM 638 O O . SER A 1 82 ? -22.155 5.329 15.190 1.00 97.50 82 SER A O 1
ATOM 640 N N . LEU A 1 83 ? -20.417 4.272 14.254 1.00 97.69 83 LEU A N 1
ATOM 641 C CA . LEU A 1 83 ? -19.916 3.700 15.505 1.00 97.69 83 LEU A CA 1
ATOM 642 C C . LEU A 1 83 ? -19.175 4.738 16.351 1.00 97.69 83 LEU A C 1
ATOM 644 O O . LEU A 1 83 ? -19.300 4.714 17.573 1.00 97.69 83 LEU A O 1
ATOM 648 N N . VAL A 1 84 ? -18.456 5.666 15.714 1.00 98.12 84 VAL A N 1
ATOM 649 C CA . VAL A 1 84 ? -17.814 6.800 16.399 1.00 98.12 84 VAL A CA 1
ATOM 650 C C . VAL A 1 84 ? -18.876 7.707 17.031 1.00 98.12 84 VAL A C 1
ATOM 652 O O . VAL A 1 84 ? -18.798 8.011 18.220 1.00 98.12 84 VAL A O 1
ATOM 655 N N . GLU A 1 85 ? -19.918 8.056 16.274 1.00 97.75 85 GLU A N 1
ATOM 656 C CA . GLU A 1 85 ? -21.026 8.892 16.755 1.00 97.75 85 GLU A CA 1
ATOM 657 C C . GLU A 1 85 ? -21.831 8.195 17.858 1.00 97.75 85 GLU A C 1
ATOM 659 O O . GLU A 1 85 ? -22.116 8.795 18.894 1.00 97.75 85 GLU A O 1
ATOM 664 N N . LYS A 1 86 ? -22.133 6.898 17.695 1.00 97.56 86 LYS A N 1
ATOM 665 C CA . LYS A 1 86 ? -22.798 6.092 18.730 1.00 97.56 86 LYS A CA 1
ATOM 666 C C . LYS A 1 86 ? -21.981 6.035 20.023 1.00 97.56 86 LYS A C 1
ATOM 668 O O . LYS A 1 86 ? -22.555 6.054 21.107 1.00 97.56 86 LYS A O 1
ATOM 673 N N . ALA A 1 87 ? -20.651 6.034 19.932 1.00 97.81 87 ALA A N 1
ATOM 674 C CA . ALA A 1 87 ? -19.751 6.116 21.082 1.00 97.81 87 ALA A CA 1
A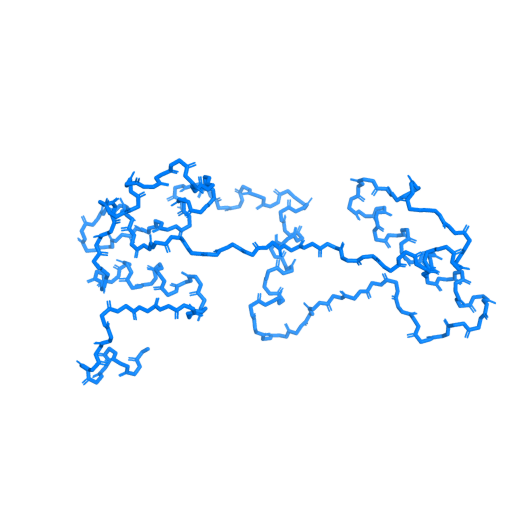TOM 675 C C . ALA A 1 87 ? -19.714 7.503 21.760 1.00 97.81 87 ALA A C 1
ATOM 677 O O . ALA A 1 87 ? -18.979 7.676 22.737 1.00 97.81 87 ALA A O 1
ATOM 678 N N . GLY A 1 88 ? -20.474 8.483 21.257 1.00 97.75 88 GLY A N 1
ATOM 679 C CA . GLY A 1 88 ? -20.504 9.858 21.756 1.00 97.75 88 GLY A CA 1
ATOM 680 C C . GLY A 1 88 ? -19.270 10.679 21.373 1.00 97.75 88 GLY A C 1
ATOM 681 O O . GLY A 1 88 ? -18.964 11.659 22.046 1.00 97.75 88 GLY A O 1
ATOM 682 N N . MET A 1 89 ? -18.536 10.264 20.337 1.00 97.94 89 MET A N 1
ATOM 683 C CA . MET A 1 89 ? -17.314 10.915 19.859 1.00 97.94 89 MET A CA 1
ATOM 684 C C . MET A 1 89 ? -17.533 11.490 18.455 1.00 97.94 89 MET A C 1
ATOM 686 O O . MET A 1 89 ? -18.488 11.124 17.769 1.00 97.94 89 MET A O 1
ATOM 690 N N . LYS A 1 90 ? -16.656 12.398 18.018 1.00 97.50 90 LYS A N 1
ATOM 691 C CA . LYS A 1 90 ? -16.766 13.074 16.721 1.00 97.50 90 LYS A CA 1
ATOM 692 C C . LYS A 1 90 ? -15.588 12.739 15.814 1.00 97.50 90 LYS A C 1
ATOM 694 O O . LYS A 1 90 ? -14.489 12.479 16.296 1.00 97.50 90 LYS A O 1
ATOM 699 N N . LEU A 1 91 ? -15.809 12.750 14.498 1.00 95.94 91 LEU A N 1
ATOM 700 C CA . LEU A 1 91 ? -14.738 12.491 13.528 1.00 95.94 91 LEU A CA 1
ATOM 701 C C . LEU A 1 91 ? -13.696 13.614 13.514 1.00 95.94 91 LEU A C 1
ATOM 703 O O . LEU A 1 91 ? -12.524 13.364 13.250 1.00 95.94 91 LEU A O 1
ATOM 707 N N . GLU A 1 92 ? -14.112 14.840 13.816 1.00 96.69 92 GLU A N 1
ATOM 708 C CA . GLU A 1 92 ? -13.244 16.018 13.846 1.00 96.69 92 GLU A CA 1
ATOM 709 C C . GLU A 1 92 ? -12.222 15.959 14.994 1.00 96.69 92 GLU A C 1
ATOM 711 O O . GLU A 1 92 ? -11.176 16.600 14.913 1.00 96.69 92 GLU A O 1
ATOM 716 N N . ASP A 1 93 ? -12.495 15.148 16.023 1.00 96.62 93 ASP A N 1
ATOM 717 C CA . ASP A 1 93 ? -11.618 14.939 17.179 1.00 96.62 93 ASP A CA 1
ATOM 718 C C . ASP A 1 93 ? -10.557 13.847 16.932 1.00 96.62 93 ASP A C 1
ATOM 720 O O . ASP A 1 93 ? -9.755 13.552 17.823 1.00 96.62 93 ASP A O 1
ATOM 724 N N . ILE A 1 94 ? -10.545 13.217 15.747 1.00 96.94 94 ILE A N 1
ATOM 725 C CA . ILE A 1 94 ? -9.577 12.167 15.413 1.00 96.94 94 ILE A CA 1
ATOM 726 C C . ILE A 1 94 ? -8.160 12.768 15.367 1.00 96.94 94 ILE A C 1
ATOM 728 O O . ILE A 1 94 ? -7.893 13.669 14.562 1.00 96.94 94 ILE A O 1
ATOM 732 N N . PRO A 1 95 ? -7.216 12.265 16.185 1.00 96.38 95 PRO A N 1
ATOM 733 C CA . PRO A 1 95 ? -5.852 12.775 16.202 1.00 96.38 95 PRO A CA 1
ATOM 734 C C . PRO A 1 95 ? -5.108 12.534 14.886 1.00 96.38 95 PRO A C 1
ATOM 736 O O . PRO A 1 95 ? -5.343 11.553 14.185 1.00 96.38 95 PRO A O 1
ATOM 739 N N . LYS A 1 96 ? -4.146 13.411 14.584 1.00 92.69 96 LYS A N 1
ATOM 740 C CA . LYS A 1 96 ? -3.304 13.328 13.376 1.00 92.69 96 LYS A CA 1
ATOM 741 C C . LYS A 1 96 ? -1.964 12.615 13.595 1.00 92.69 96 LYS A C 1
ATOM 743 O O . LYS A 1 96 ? -1.151 12.566 12.680 1.00 92.69 96 LYS A O 1
ATOM 748 N N . THR A 1 97 ? -1.715 12.095 14.796 1.00 91.19 97 THR A N 1
ATOM 749 C CA . THR A 1 97 ? -0.507 11.327 15.129 1.00 91.19 97 THR A CA 1
ATOM 750 C C . THR A 1 97 ? -0.848 9.850 15.285 1.00 91.19 97 THR A C 1
ATOM 752 O O . THR A 1 97 ? -1.935 9.511 15.747 1.00 91.19 97 THR A O 1
ATOM 755 N N . TRP A 1 98 ? 0.076 8.974 14.886 1.00 90.25 98 TRP A N 1
ATOM 756 C CA . TRP A 1 98 ? -0.187 7.543 14.696 1.00 90.25 98 TRP A CA 1
ATOM 757 C C . TRP A 1 98 ? -0.678 6.837 15.970 1.00 90.25 98 TRP A C 1
ATOM 759 O O . TRP A 1 98 ? -1.744 6.224 15.962 1.00 90.25 98 TRP A O 1
ATOM 769 N N . ASP A 1 99 ? 0.024 7.002 17.093 1.00 92.75 99 ASP A N 1
ATOM 770 C CA . ASP A 1 99 ? -0.363 6.371 18.364 1.00 92.75 99 ASP A CA 1
ATOM 771 C C . ASP A 1 99 ? -1.718 6.886 18.867 1.00 92.75 99 ASP A C 1
ATOM 773 O O . ASP A 1 99 ? -2.620 6.112 19.202 1.00 92.75 99 ASP A O 1
ATOM 777 N N . ALA A 1 100 ? -1.897 8.210 18.852 1.00 95.69 100 ALA A N 1
ATOM 778 C CA . ALA A 1 100 ? -3.119 8.845 19.330 1.00 95.69 100 AL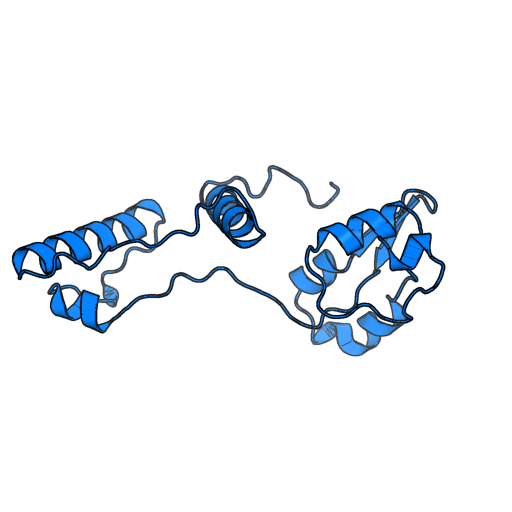A A CA 1
ATOM 779 C C . ALA A 1 100 ? -4.330 8.504 18.446 1.00 95.69 100 ALA A C 1
ATOM 781 O O . ALA A 1 100 ? -5.446 8.387 18.956 1.00 95.69 100 ALA A O 1
ATOM 782 N N . TYR A 1 101 ? -4.115 8.312 17.141 1.00 95.06 101 TYR A N 1
ATOM 783 C CA . TYR A 1 101 ? -5.136 7.858 16.202 1.00 95.06 101 TYR A CA 1
ATOM 784 C C . TYR A 1 101 ? -5.699 6.498 16.626 1.00 95.06 101 TYR A C 1
ATOM 786 O O . TYR A 1 101 ? -6.910 6.353 16.781 1.00 95.06 101 TYR A O 1
ATOM 794 N N . PHE A 1 102 ? -4.851 5.503 16.899 1.00 95.12 102 PHE A N 1
ATOM 795 C CA . PHE A 1 102 ? -5.335 4.191 17.342 1.00 95.12 102 PHE A CA 1
ATOM 796 C C . PHE A 1 102 ? -5.908 4.214 18.760 1.00 95.12 102 PHE A C 1
ATOM 798 O O . PHE A 1 102 ? -6.910 3.545 19.029 1.00 95.12 102 PHE A O 1
ATOM 805 N N . ASP A 1 103 ? -5.337 5.013 19.661 1.00 96.94 103 ASP A N 1
ATOM 806 C CA . ASP A 1 103 ? -5.877 5.184 21.011 1.00 96.94 103 ASP A CA 1
ATOM 807 C C . ASP A 1 103 ? -7.270 5.829 21.014 1.00 96.94 103 ASP A C 1
ATOM 809 O O . ASP A 1 103 ? -8.110 5.472 21.846 1.00 96.94 103 ASP A O 1
ATOM 813 N N . PHE A 1 104 ? -7.570 6.714 20.059 1.00 98.12 104 PHE A N 1
ATOM 814 C CA . PHE A 1 104 ? -8.922 7.236 19.850 1.00 98.12 104 PHE A CA 1
ATOM 815 C C . PHE A 1 104 ? -9.922 6.100 19.599 1.00 98.12 104 PHE A C 1
ATOM 817 O O . PHE A 1 104 ? -10.966 6.040 20.251 1.00 98.12 104 PHE A O 1
ATOM 824 N N . PHE A 1 105 ? -9.593 5.141 18.731 1.00 97.75 105 PHE A N 1
ATOM 825 C CA . PHE A 1 105 ? -10.499 4.029 18.432 1.00 97.75 105 PHE A CA 1
ATOM 826 C C . PHE A 1 105 ? -10.601 2.993 19.557 1.00 97.75 105 PHE A C 1
ATOM 828 O O . PHE A 1 105 ? -11.656 2.373 19.722 1.00 97.75 105 PHE A O 1
ATOM 835 N N . LYS A 1 106 ? -9.569 2.850 20.399 1.00 97.25 106 LYS A N 1
ATOM 836 C CA . LYS A 1 106 ? -9.693 2.101 21.662 1.00 97.25 106 LYS A CA 1
ATOM 837 C C . LYS A 1 106 ? -10.742 2.746 22.579 1.00 97.25 106 LYS A C 1
ATOM 839 O O . LYS A 1 106 ? -11.590 2.038 23.116 1.00 97.25 106 LYS A O 1
ATOM 844 N N . LYS A 1 107 ? -10.771 4.083 22.680 1.00 97.94 107 LYS A N 1
ATOM 845 C CA . LYS A 1 107 ? -11.802 4.809 23.450 1.00 97.94 107 LYS A CA 1
ATOM 846 C C . LYS A 1 107 ? -13.202 4.652 22.851 1.00 97.94 107 LYS A C 1
ATOM 848 O O . LYS A 1 107 ? -14.151 4.425 23.601 1.00 97.94 107 LYS A O 1
ATOM 853 N N . VAL A 1 108 ? -13.333 4.705 21.520 1.00 98.12 108 VAL A N 1
ATOM 854 C CA . VAL A 1 108 ? -14.603 4.419 20.817 1.00 98.12 108 VAL A CA 1
ATOM 855 C C . VAL A 1 108 ? -15.123 3.036 21.217 1.00 98.12 108 VAL A C 1
ATOM 857 O O . VAL A 1 108 ? -16.270 2.900 21.642 1.00 98.12 108 VAL A O 1
ATOM 860 N N . GLN A 1 109 ? -14.264 2.016 21.155 1.00 98.19 109 GLN A N 1
ATOM 861 C CA . GLN A 1 109 ? -14.601 0.654 21.567 1.00 98.19 109 GLN A CA 1
ATOM 862 C C . GLN A 1 109 ? -15.056 0.585 23.034 1.00 98.19 109 GLN A C 1
ATOM 864 O O . GLN A 1 109 ? -16.067 -0.054 23.333 1.00 98.19 109 GLN A O 1
ATOM 869 N N . ASP A 1 110 ? -14.348 1.239 23.954 1.00 98.00 110 ASP A N 1
ATOM 870 C CA . ASP A 1 110 ? -14.696 1.228 25.379 1.00 98.00 110 ASP A CA 1
ATOM 871 C C . ASP A 1 110 ? -16.048 1.898 25.658 1.00 98.00 110 ASP A C 1
ATOM 873 O O . ASP A 1 110 ? -16.845 1.389 26.451 1.00 98.00 110 ASP A O 1
ATOM 877 N N . ASN A 1 111 ? -16.352 3.004 24.977 1.00 98.06 111 ASN A N 1
ATOM 878 C CA . ASN A 1 111 ? -17.642 3.681 25.094 1.00 98.06 111 ASN A CA 1
ATOM 879 C C . ASN A 1 111 ? -18.792 2.830 24.540 1.00 98.06 111 ASN A C 1
ATOM 881 O O . ASN A 1 111 ? -19.826 2.703 25.195 1.00 98.06 111 ASN A O 1
ATOM 885 N N . LEU A 1 112 ? -18.598 2.170 23.396 1.00 98.25 112 LEU A N 1
ATOM 886 C CA . LEU A 1 112 ? -19.576 1.229 22.841 1.00 98.25 112 LEU A CA 1
ATOM 887 C C . LEU A 1 112 ? -19.826 0.049 23.789 1.00 98.25 112 LEU A C 1
ATOM 889 O O . LEU A 1 112 ? -20.970 -0.345 24.024 1.00 98.25 112 LEU A O 1
ATOM 893 N N . ARG A 1 113 ? -18.777 -0.469 24.435 1.00 97.94 113 ARG A N 1
ATOM 894 C CA . ARG A 1 113 ? -18.921 -1.508 25.463 1.00 97.94 113 ARG A CA 1
ATOM 895 C C . ARG A 1 113 ? -19.716 -1.007 26.671 1.00 97.94 113 ARG A C 1
ATOM 897 O O . ARG A 1 113 ? -20.566 -1.738 27.173 1.00 97.94 113 ARG A O 1
ATOM 904 N N . LYS A 1 114 ? -19.554 0.231 27.133 1.00 97.31 114 LYS A N 1
ATOM 905 C CA . LYS A 1 114 ? -20.419 0.757 28.213 1.00 97.31 114 LYS A CA 1
ATOM 906 C C . LYS A 1 114 ? -21.910 0.741 27.837 1.00 97.31 114 LYS A C 1
ATOM 908 O O . LYS A 1 114 ? -22.745 0.579 28.717 1.00 97.31 114 LYS A O 1
ATOM 913 N N . GLN A 1 115 ? -22.231 0.803 26.545 1.00 97.19 115 GLN A N 1
ATOM 914 C CA . GLN A 1 115 ? -23.596 0.735 26.005 1.00 97.19 115 GLN A CA 1
ATOM 915 C C . GLN A 1 115 ? -24.083 -0.690 25.674 1.00 97.19 115 GLN A C 1
ATOM 917 O O . GLN A 1 115 ? -25.184 -0.859 25.163 1.00 97.19 115 GLN A O 1
ATOM 922 N N . GLY A 1 116 ? -23.279 -1.726 25.935 1.00 96.38 116 GLY A N 1
ATOM 923 C CA . GLY A 1 116 ? -23.645 -3.126 25.670 1.00 96.38 116 GLY A CA 1
ATOM 924 C C . GLY A 1 116 ? -23.067 -3.730 24.383 1.00 96.38 116 GLY A C 1
ATOM 925 O O . GLY A 1 116 ? -23.108 -4.947 24.219 1.00 96.38 116 GLY A O 1
ATOM 926 N N . GLU A 1 117 ? -22.424 -2.945 23.515 1.00 96.12 117 GLU A N 1
ATOM 927 C CA . GLU A 1 117 ? -21.860 -3.424 22.243 1.00 96.12 117 GLU A CA 1
ATOM 928 C C . GLU A 1 117 ? -20.538 -4.180 22.456 1.00 96.12 117 GLU A C 1
ATOM 930 O O . GLU A 1 117 ? -19.446 -3.613 22.437 1.00 96.12 117 GLU A O 1
ATOM 935 N N . ARG A 1 118 ? -20.618 -5.490 22.716 1.00 92.81 118 ARG A N 1
ATOM 936 C CA . ARG A 1 118 ? -19.440 -6.333 23.018 1.00 92.81 118 ARG A CA 1
ATOM 937 C C . ARG A 1 118 ? -18.705 -6.869 21.788 1.00 92.81 118 ARG A C 1
ATOM 939 O O . ARG A 1 118 ? -17.562 -7.289 21.924 1.00 92.81 118 ARG A O 1
ATOM 946 N N . LYS A 1 119 ? -19.349 -6.881 20.618 1.00 94.56 119 LYS A N 1
ATOM 947 C CA . LYS A 1 119 ? -18.832 -7.524 19.392 1.00 94.56 119 LYS A CA 1
ATOM 948 C C . LYS A 1 119 ? -18.142 -6.554 18.428 1.00 94.56 119 LYS A C 1
ATOM 950 O O . LYS A 1 119 ? -17.803 -6.938 17.315 1.00 94.56 119 LYS A O 1
ATOM 955 N N . VAL A 1 120 ? -17.949 -5.305 18.848 1.00 95.31 120 VAL A N 1
ATOM 956 C CA . VAL A 1 120 ? -17.227 -4.290 18.080 1.00 95.31 120 VAL A CA 1
ATOM 957 C C . VAL A 1 120 ? -15.807 -4.175 18.623 1.00 95.31 120 VAL A C 1
ATOM 959 O O . VAL A 1 120 ? -15.605 -4.059 19.834 1.00 95.31 120 VAL A O 1
ATOM 962 N N . TYR A 1 121 ? -14.839 -4.182 17.711 1.00 95.25 121 TYR A N 1
ATOM 963 C CA . TYR A 1 121 ? -13.431 -3.933 17.991 1.00 95.25 121 TYR A CA 1
ATOM 964 C C . TYR A 1 121 ? -13.035 -2.601 17.353 1.00 95.25 121 TYR A C 1
ATOM 966 O O . TYR A 1 121 ? -13.419 -2.323 16.220 1.00 95.25 121 TYR A O 1
ATOM 974 N N . GLY A 1 122 ? -12.300 -1.763 18.083 1.00 94.94 122 GLY A N 1
ATOM 975 C CA . GLY A 1 122 ? -11.900 -0.432 17.617 1.00 94.94 122 GLY A CA 1
ATOM 976 C C . GLY A 1 122 ? -10.841 -0.475 16.518 1.00 94.94 122 GLY A C 1
ATOM 977 O O . GLY A 1 122 ? -10.703 0.471 15.756 1.00 94.94 122 GLY A O 1
ATOM 978 N N . ILE A 1 123 ? -10.093 -1.574 16.425 1.00 94.38 123 ILE A N 1
ATOM 979 C CA . ILE A 1 123 ? -8.983 -1.734 15.490 1.00 94.38 123 ILE A CA 1
ATOM 980 C C . ILE A 1 123 ? -9.083 -3.121 14.859 1.00 94.38 123 ILE A C 1
ATOM 982 O O . ILE A 1 123 ? -9.258 -4.113 15.567 1.00 94.38 123 ILE A O 1
ATOM 986 N N . GLY A 1 124 ? -8.958 -3.180 13.533 1.00 92.00 124 GLY A N 1
ATOM 987 C CA . GLY A 1 124 ? -8.919 -4.417 12.760 1.00 92.00 124 GLY A CA 1
ATOM 988 C C . GLY A 1 124 ? -7.687 -4.436 11.867 1.00 92.00 124 GLY A C 1
ATOM 989 O O . GLY A 1 124 ? -7.640 -3.727 10.867 1.00 92.00 124 GLY A O 1
ATOM 990 N N . PHE A 1 125 ? -6.692 -5.238 12.237 1.00 91.19 125 PHE A N 1
ATOM 991 C CA . PHE A 1 125 ? -5.449 -5.391 11.487 1.00 91.19 125 PHE A CA 1
ATOM 992 C C . PHE A 1 125 ? -5.361 -6.768 10.835 1.00 91.19 125 PHE A C 1
ATOM 994 O O . PHE A 1 125 ? -5.717 -7.777 11.446 1.00 91.19 125 PHE A O 1
ATOM 1001 N N . GLN A 1 126 ? -4.824 -6.809 9.616 1.00 88.44 126 GLN A N 1
ATOM 1002 C CA . GLN A 1 126 ? -4.488 -8.052 8.933 1.00 88.44 126 GLN A CA 1
ATOM 1003 C C . GLN A 1 126 ? -3.102 -8.522 9.390 1.00 88.44 126 GLN A C 1
ATOM 1005 O O . GLN A 1 126 ? -2.088 -8.024 8.918 1.00 88.44 126 GLN A O 1
ATOM 1010 N N . VAL A 1 127 ? -3.059 -9.474 10.325 1.00 89.38 127 VAL A N 1
ATOM 1011 C CA . VAL A 1 127 ? -1.816 -9.962 10.964 1.00 89.38 127 VAL A CA 1
ATOM 1012 C C . VAL A 1 127 ? -1.550 -11.447 10.697 1.00 89.38 127 VAL A C 1
ATOM 1014 O O . VAL A 1 127 ? -0.959 -12.151 11.513 1.00 89.38 127 VAL A O 1
ATOM 1017 N N . THR A 1 128 ? -2.030 -11.961 9.565 1.00 90.06 128 THR A N 1
ATOM 1018 C CA . THR A 1 128 ? -1.787 -13.352 9.164 1.00 90.06 128 THR A CA 1
ATOM 1019 C C . THR A 1 128 ? -0.311 -13.582 8.831 1.00 90.06 128 THR A C 1
ATOM 1021 O O . THR A 1 128 ? 0.380 -12.679 8.373 1.00 90.06 128 THR A O 1
ATOM 1024 N N . ALA A 1 129 ? 0.183 -14.807 9.028 1.00 85.25 129 ALA A N 1
ATOM 1025 C CA . ALA A 1 129 ? 1.578 -15.158 8.722 1.00 85.25 129 ALA A CA 1
ATOM 1026 C C . ALA A 1 129 ? 1.859 -15.304 7.213 1.00 85.25 129 ALA A C 1
ATOM 1028 O O . ALA A 1 129 ? 3.003 -15.474 6.801 1.00 85.25 129 ALA A O 1
ATOM 1029 N N . ASN A 1 130 ? 0.814 -15.286 6.387 1.00 82.81 130 ASN A N 1
ATOM 1030 C CA . ASN A 1 130 ? 0.887 -15.464 4.948 1.00 82.81 130 ASN A CA 1
ATOM 1031 C C . ASN A 1 130 ? 0.120 -14.363 4.205 1.00 82.81 130 ASN A C 1
ATOM 1033 O O . ASN A 1 130 ? -0.868 -13.814 4.701 1.00 82.81 130 ASN A O 1
ATOM 1037 N N . GLY A 1 131 ? 0.565 -14.099 2.977 1.00 80.19 131 GLY A N 1
ATOM 1038 C CA . GLY A 1 131 ? -0.069 -13.159 2.057 1.00 80.19 131 GLY A CA 1
ATOM 1039 C C . GLY A 1 131 ? 0.632 -11.804 1.971 1.00 80.19 131 GLY A C 1
ATOM 1040 O O . GLY A 1 131 ? 1.560 -11.504 2.715 1.00 80.19 131 GLY A O 1
ATOM 1041 N N . VAL A 1 132 ? 0.166 -10.992 1.025 1.00 82.25 132 VAL A N 1
ATOM 1042 C CA . VAL A 1 132 ? 0.728 -9.667 0.714 1.00 82.25 132 VAL A CA 1
ATOM 1043 C C . VAL A 1 132 ? 0.191 -8.593 1.670 1.00 82.25 132 VAL A C 1
ATOM 1045 O O . VAL A 1 132 ? 0.906 -7.668 2.040 1.00 82.25 132 VAL A O 1
ATOM 1048 N N . ASP A 1 133 ? -1.050 -8.734 2.128 1.00 86.69 133 ASP A N 1
ATOM 1049 C CA . ASP A 1 133 ? -1.706 -7.762 3.006 1.00 86.69 133 ASP A CA 1
ATOM 1050 C C . ASP A 1 133 ? -1.034 -7.582 4.384 1.00 86.69 133 ASP A C 1
ATOM 1052 O O . ASP A 1 133 ? -0.819 -6.429 4.766 1.00 86.69 133 ASP A O 1
ATOM 1056 N N . PRO A 1 134 ? -0.637 -8.638 5.131 1.00 89.75 134 PRO A N 1
ATOM 1057 C CA . PRO A 1 134 ? 0.096 -8.449 6.387 1.00 89.75 134 PRO A CA 1
ATOM 1058 C C . PRO A 1 134 ? 1.483 -7.827 6.175 1.00 89.75 134 PRO A C 1
ATOM 1060 O O . PRO A 1 134 ? 1.934 -7.042 7.008 1.00 89.75 134 PRO A O 1
ATOM 1063 N N . TYR A 1 135 ? 2.139 -8.111 5.043 1.00 87.25 135 TYR A N 1
ATOM 1064 C CA . TYR A 1 135 ? 3.389 -7.451 4.660 1.00 87.25 135 TYR A CA 1
ATOM 1065 C C . TYR A 1 135 ? 3.174 -5.954 4.402 1.00 87.25 135 TYR A C 1
ATOM 1067 O O . TYR A 1 135 ? 3.901 -5.123 4.943 1.00 87.25 135 TYR A O 1
ATOM 1075 N N . ASN A 1 136 ? 2.138 -5.592 3.640 1.00 88.50 136 ASN A N 1
ATOM 1076 C CA . ASN A 1 136 ? 1.793 -4.193 3.388 1.00 88.50 136 ASN A CA 1
ATOM 1077 C C . ASN A 1 136 ? 1.455 -3.448 4.686 1.00 88.50 136 ASN A C 1
ATOM 1079 O O . ASN A 1 136 ? 1.867 -2.301 4.854 1.00 88.50 136 ASN A O 1
ATOM 1083 N N . LEU A 1 137 ? 0.742 -4.094 5.618 1.00 90.81 137 LEU A N 1
ATOM 1084 C CA . LEU A 1 137 ? 0.465 -3.521 6.934 1.00 90.81 137 LEU A CA 1
ATOM 1085 C C . LEU A 1 137 ? 1.760 -3.282 7.721 1.00 90.81 137 LEU A C 1
ATOM 1087 O O . LEU A 1 137 ? 1.948 -2.195 8.264 1.00 90.81 137 LEU A O 1
ATOM 1091 N N . PHE A 1 138 ? 2.660 -4.267 7.761 1.00 90.31 138 PHE A N 1
ATOM 1092 C CA . PHE A 1 138 ? 3.962 -4.116 8.409 1.00 90.31 138 PHE A CA 1
ATOM 1093 C C . PHE A 1 138 ? 4.753 -2.945 7.815 1.00 90.31 138 PHE A C 1
ATOM 1095 O O . PHE A 1 138 ? 5.250 -2.104 8.561 1.00 90.31 138 PHE A O 1
ATOM 1102 N N . MET A 1 139 ? 4.811 -2.842 6.485 1.00 88.94 139 MET A N 1
ATOM 1103 C CA . MET A 1 139 ? 5.514 -1.756 5.799 1.00 88.94 139 MET A CA 1
ATOM 1104 C C . MET A 1 139 ? 4.895 -0.384 6.083 1.00 88.94 139 MET A C 1
ATOM 1106 O O . MET A 1 139 ? 5.628 0.581 6.293 1.00 88.94 139 MET A O 1
ATOM 1110 N N . ALA A 1 140 ? 3.564 -0.288 6.168 1.00 89.69 140 ALA A N 1
ATOM 1111 C CA . ALA A 1 140 ? 2.890 0.954 6.545 1.00 89.69 140 ALA A CA 1
ATOM 1112 C C . ALA A 1 140 ? 3.298 1.419 7.954 1.00 89.69 140 ALA A C 1
ATOM 1114 O O . ALA A 1 140 ? 3.584 2.599 8.155 1.00 89.69 140 ALA A O 1
ATOM 1115 N N . PHE A 1 141 ? 3.389 0.492 8.913 1.00 90.69 141 PHE A N 1
ATOM 1116 C CA . PHE A 1 141 ? 3.878 0.788 10.261 1.00 90.69 141 PHE A CA 1
ATOM 1117 C C . PHE A 1 141 ? 5.365 1.147 10.263 1.00 90.69 141 PHE A C 1
ATOM 1119 O O . PHE A 1 141 ? 5.742 2.146 10.869 1.00 90.69 141 PHE A O 1
ATOM 1126 N N . LEU A 1 142 ? 6.204 0.388 9.557 1.00 91.12 142 LEU A N 1
ATOM 1127 C CA . LEU A 1 142 ? 7.636 0.664 9.459 1.00 91.12 142 LEU A CA 1
ATOM 1128 C C . LEU A 1 142 ? 7.889 2.101 8.983 1.00 91.12 142 LEU A C 1
ATOM 1130 O O . LEU A 1 142 ? 8.632 2.837 9.628 1.00 91.12 142 LEU A O 1
ATOM 1134 N N . VAL A 1 143 ? 7.220 2.526 7.908 1.00 89.19 143 VAL A N 1
ATOM 1135 C CA . VAL A 1 143 ? 7.325 3.895 7.380 1.00 89.19 143 VAL A CA 1
ATOM 1136 C C . VAL A 1 143 ? 6.782 4.922 8.378 1.00 89.19 143 VAL A C 1
ATOM 1138 O O . VAL A 1 143 ? 7.441 5.933 8.616 1.00 89.19 143 VAL A O 1
ATOM 1141 N N . ALA A 1 144 ? 5.630 4.663 9.011 1.00 88.06 144 ALA A N 1
ATOM 1142 C CA . ALA A 1 144 ? 5.030 5.574 9.992 1.00 88.06 144 ALA A CA 1
ATOM 1143 C C . ALA A 1 144 ? 5.933 5.844 11.213 1.00 88.06 144 ALA A C 1
ATOM 1145 O O . ALA A 1 144 ? 5.874 6.933 11.783 1.00 88.06 144 ALA A O 1
ATOM 1146 N N . TYR A 1 145 ? 6.791 4.889 11.583 1.00 90.00 145 TYR A N 1
ATOM 1147 C CA . TYR A 1 145 ? 7.775 5.024 12.665 1.00 90.00 145 TYR A CA 1
ATOM 1148 C C . TYR A 1 145 ? 9.191 5.377 12.171 1.00 90.00 145 TYR A C 1
ATOM 1150 O O . TYR A 1 145 ? 10.169 5.157 12.882 1.00 90.00 145 TYR A O 1
ATOM 1158 N N . GLY A 1 146 ? 9.319 5.955 10.971 1.00 89.44 146 GLY A N 1
ATOM 1159 C CA . GLY A 1 146 ? 10.581 6.511 10.468 1.00 89.44 146 GLY A CA 1
ATOM 1160 C C . GLY A 1 146 ? 11.476 5.528 9.711 1.00 89.44 146 GLY A C 1
ATOM 1161 O O . GLY A 1 146 ? 12.606 5.864 9.377 1.00 89.44 146 GLY A O 1
ATOM 1162 N N . GLY A 1 147 ? 10.990 4.331 9.383 1.00 88.38 147 GLY A N 1
ATOM 1163 C CA . GLY A 1 147 ? 11.729 3.329 8.610 1.00 88.38 147 GLY A CA 1
ATOM 1164 C C . GLY A 1 147 ? 11.788 3.588 7.099 1.00 88.38 147 GLY A C 1
ATOM 1165 O O . GLY A 1 147 ? 12.181 2.703 6.346 1.00 88.38 147 GLY A O 1
ATOM 1166 N N . GLN A 1 148 ? 11.390 4.776 6.638 1.00 81.25 148 GLN A N 1
ATOM 1167 C CA . GLN A 1 148 ? 11.371 5.144 5.216 1.00 81.25 148 GLN A CA 1
ATOM 1168 C C . GLN A 1 148 ? 12.764 5.104 4.556 1.00 81.25 148 GLN A C 1
ATOM 1170 O O . GLN A 1 148 ? 12.855 4.864 3.358 1.00 81.25 148 GLN A O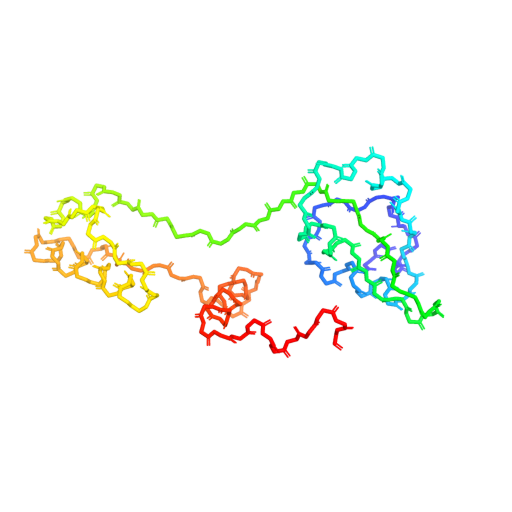 1
ATOM 1175 N N . ASP A 1 149 ? 13.828 5.296 5.343 1.00 82.69 149 ASP A N 1
ATOM 1176 C CA . ASP A 1 149 ? 15.216 5.386 4.869 1.00 82.69 149 ASP A CA 1
ATOM 1177 C C . ASP A 1 149 ? 16.023 4.101 5.140 1.00 82.69 149 ASP A C 1
ATOM 1179 O O . ASP A 1 149 ? 17.248 4.093 5.047 1.00 82.69 149 ASP A O 1
ATOM 1183 N N . VAL A 1 150 ? 15.351 2.997 5.492 1.00 82.62 150 VAL A N 1
ATOM 1184 C CA . VAL A 1 150 ? 16.005 1.690 5.707 1.00 82.62 150 VAL A CA 1
ATOM 1185 C C . VAL A 1 150 ? 16.556 1.115 4.397 1.00 82.62 150 VAL A C 1
ATOM 1187 O O . VAL A 1 150 ? 17.555 0.400 4.415 1.00 82.62 150 VAL A O 1
ATOM 1190 N N . VAL A 1 151 ? 15.921 1.439 3.269 1.00 70.50 151 VAL A N 1
ATOM 1191 C CA . VAL A 1 151 ? 16.387 1.118 1.915 1.00 70.50 151 VAL A CA 1
ATOM 1192 C C . VAL A 1 151 ? 16.351 2.407 1.106 1.00 70.50 151 VAL A C 1
ATOM 1194 O O . VAL A 1 151 ? 15.306 3.054 1.014 1.00 70.50 151 VAL A O 1
ATOM 1197 N N . THR A 1 152 ? 17.486 2.805 0.541 1.00 71.00 152 THR A N 1
ATOM 1198 C CA . THR A 1 152 ? 17.583 4.036 -0.247 1.00 71.00 152 THR A CA 1
ATOM 1199 C C . THR A 1 152 ? 17.117 3.796 -1.687 1.00 71.00 152 THR A C 1
ATOM 1201 O O . THR A 1 152 ? 16.904 2.667 -2.127 1.00 71.00 152 THR A O 1
ATOM 1204 N N . ARG A 1 153 ? 16.907 4.870 -2.459 1.00 62.84 153 ARG A N 1
ATOM 1205 C CA . ARG A 1 153 ? 16.393 4.778 -3.845 1.00 62.84 153 ARG A CA 1
ATOM 1206 C C . ARG A 1 153 ? 17.294 3.973 -4.787 1.00 62.84 153 ARG A C 1
ATOM 1208 O O . ARG A 1 153 ? 16.838 3.481 -5.818 1.00 62.84 153 ARG A O 1
ATOM 1215 N N . ASP A 1 154 ? 18.566 3.892 -4.453 1.00 64.75 154 ASP A N 1
ATOM 1216 C CA . ASP A 1 154 ? 19.621 3.183 -5.157 1.00 64.75 154 ASP A CA 1
ATOM 1217 C C . ASP A 1 154 ? 19.649 1.674 -4.858 1.00 64.75 154 ASP A C 1
ATOM 1219 O O . ASP A 1 154 ? 20.095 0.917 -5.727 1.00 64.75 154 ASP A O 1
ATOM 1223 N N . GLY A 1 155 ? 19.025 1.236 -3.757 1.00 57.12 155 GLY A N 1
ATOM 1224 C CA . GLY A 1 155 ? 18.987 -0.158 -3.309 1.00 57.12 155 GLY A CA 1
ATOM 1225 C C . GLY A 1 155 ? 20.006 -0.426 -2.218 1.00 57.12 155 GLY A C 1
ATOM 1226 O O . GLY A 1 155 ? 21.189 -0.614 -2.574 1.00 57.12 155 GLY A O 1
#

Mean predicted aligned error: 5.7 Å

Solvent-accessible surface area (backbone atoms only — not comparable to full-atom values): 9690 Å² total; per-residue (Å²): 108,69,38,71,76,70,69,64,61,75,97,71,88,75,92,68,77,57,78,59,56,60,40,56,35,25,31,66,67,70,55,68,78,39,48,78,67,44,60,77,50,47,91,78,54,53,71,67,49,58,56,69,21,42,31,56,18,68,75,84,70,43,74,48,32,56,47,75,81,85,80,88,87,81,89,78,87,85,77,66,60,70,58,36,48,72,32,76,46,62,80,86,72,59,50,94,46,73,69,54,34,56,53,49,28,48,49,31,29,54,41,31,38,77,73,66,47,75,90,61,71,52,72,88,79,65,79,56,99,65,71,66,63,24,52,53,49,49,50,54,50,41,41,74,75,66,48,64,71,78,60,53,98,88,107

Sequence (155 aa):
MAALTSGVVPDLIGFSNPNEILQIYAWQDRWVEVADVVETQRAQFSDTALVASQAYNSVTKKRATYGVPIRAAIVPCHIWKSLVEKAGMKLEDIPKTWDAYFDFFKKVQDNLRKQGERKVYGIGFQVTANGVDPYNLFMAFLVAYGGQDVVTRDG

Secondary structure (DSSP, 8-state):
-HHHHHT---S---S-S-THHHHHHHHTT-S---HHHHHTTGGGS-HHHHHHTEEEETTTTEEEE---------------HHHHHHTT--GGG--SSHHHHHHHHHHHHHHHHHTT--S--S------SSSHHHHHHHHHHHHHTTGGGSS-TT-

pLDDT: mean 89.89, std 9.01, range [57.09, 98.25]